Protein AF-A0A3D3LVS2-F1 (afdb_monomer_lite)

Foldseek 3Di:
DPPDDPPVNVVLVVLLPDPPLCVQPPPQDLPDPPQVNLLVSLVSLVVVDVAPVPDDPSNLVSQLSSLQVVCCVVQVWDKDQCPVVDPVSHPWIWTDHPAAPDIGTSNCRNRVCNVPVPSCVSVVVSVVSVVRGDDPPPPDD

Structure (mmCIF, N/CA/C/O backbone):
data_AF-A0A3D3LVS2-F1
#
_entry.id   AF-A0A3D3LVS2-F1
#
loop_
_atom_site.group_PDB
_atom_site.id
_atom_site.type_symbol
_atom_site.label_atom_id
_atom_site.label_alt_id
_atom_site.label_comp_id
_atom_site.label_asym_id
_atom_site.label_entity_id
_atom_site.label_seq_id
_atom_site.pdbx_PDB_ins_code
_atom_site.Cartn_x
_atom_site.Cartn_y
_atom_site.Cartn_z
_atom_site.occupancy
_atom_site.B_iso_or_equiv
_atom_site.auth_seq_id
_atom_site.auth_comp_id
_atom_site.auth_asym_id
_atom_site.auth_atom_id
_atom_site.pdbx_PDB_model_num
ATOM 1 N N . MET A 1 1 ? -19.321 24.143 13.718 1.00 34.12 1 MET A N 1
ATOM 2 C CA . MET A 1 1 ? -17.937 23.779 14.089 1.00 34.12 1 MET A CA 1
ATOM 3 C C . MET A 1 1 ? -17.114 23.812 12.818 1.00 34.12 1 MET A C 1
ATOM 5 O O . MET A 1 1 ? -17.526 23.205 11.841 1.00 34.12 1 MET A O 1
ATOM 9 N N . ASN A 1 2 ? -16.052 24.614 12.787 1.00 31.38 2 ASN A N 1
ATOM 10 C CA . ASN A 1 2 ? -15.239 24.830 11.593 1.00 31.38 2 ASN A CA 1
ATOM 11 C C . ASN A 1 2 ? -14.210 23.689 11.511 1.00 31.38 2 ASN A C 1
ATOM 13 O O . ASN A 1 2 ? -13.146 23.775 12.117 1.00 31.38 2 ASN A O 1
ATOM 17 N N . THR A 1 3 ? -14.566 22.568 10.879 1.00 36.16 3 THR A N 1
ATOM 18 C CA . THR A 1 3 ? -13.657 21.426 10.706 1.00 36.16 3 THR A CA 1
ATOM 19 C C . THR A 1 3 ? -12.695 21.742 9.570 1.00 36.16 3 THR A C 1
ATOM 21 O O . THR A 1 3 ? -12.948 21.431 8.405 1.00 36.16 3 THR A O 1
ATOM 24 N N . SER A 1 4 ? -11.604 22.427 9.901 1.00 42.00 4 SER A N 1
ATOM 25 C CA . SER A 1 4 ? -10.468 22.568 8.999 1.00 42.00 4 SER A CA 1
ATOM 26 C C . SER A 1 4 ? -9.933 21.174 8.684 1.00 42.00 4 SER A C 1
ATOM 28 O O . SER A 1 4 ? -9.295 20.554 9.526 1.00 42.00 4 SER A O 1
ATOM 30 N N . ILE A 1 5 ? -10.223 20.691 7.477 1.00 49.97 5 ILE A N 1
ATOM 31 C CA . ILE A 1 5 ? -9.627 19.493 6.873 1.00 49.97 5 ILE A CA 1
ATOM 32 C C . ILE A 1 5 ? -8.099 19.578 7.064 1.00 49.97 5 ILE A C 1
ATOM 34 O O . ILE A 1 5 ? -7.506 20.544 6.552 1.00 49.97 5 ILE A O 1
ATOM 38 N N . PRO A 1 6 ? -7.463 18.644 7.803 1.00 59.22 6 PRO A N 1
ATOM 39 C CA . PRO A 1 6 ? -6.019 18.615 7.996 1.00 59.22 6 PRO A CA 1
ATOM 40 C C . PRO A 1 6 ? -5.258 18.722 6.671 1.00 59.22 6 PRO A C 1
ATOM 42 O O . PRO A 1 6 ? -5.715 18.251 5.629 1.00 59.22 6 PRO A O 1
ATOM 45 N N . GLY A 1 7 ? -4.078 19.350 6.684 1.00 58.44 7 GLY A N 1
ATOM 46 C CA . GLY A 1 7 ? -3.289 19.572 5.464 1.00 58.44 7 GLY A CA 1
ATOM 47 C C . GLY A 1 7 ? -3.016 18.282 4.680 1.00 58.44 7 GLY A C 1
ATOM 48 O O . GLY A 1 7 ? -3.071 18.286 3.452 1.00 58.44 7 GLY A O 1
ATOM 49 N N . TRP A 1 8 ? -2.829 17.166 5.387 1.00 59.53 8 TRP A N 1
ATOM 50 C CA . TRP A 1 8 ? -2.622 15.854 4.786 1.00 59.53 8 TRP A CA 1
ATOM 51 C C . TRP A 1 8 ? -3.877 15.304 4.090 1.00 59.53 8 TRP A C 1
ATOM 53 O O . TRP A 1 8 ? -3.739 14.668 3.053 1.00 59.53 8 TRP A O 1
ATOM 63 N N . GLU A 1 9 ? -5.098 15.608 4.549 1.00 58.94 9 GLU A N 1
ATOM 64 C CA . GLU A 1 9 ? -6.334 15.206 3.855 1.00 58.94 9 GLU A CA 1
ATOM 65 C C . GLU A 1 9 ? -6.479 15.922 2.510 1.00 58.94 9 GLU A C 1
ATOM 67 O O . GLU A 1 9 ? -6.928 15.322 1.534 1.00 58.94 9 GLU A O 1
ATOM 72 N N . LYS A 1 10 ? -6.048 17.188 2.417 1.00 58.22 10 LYS A N 1
ATOM 73 C CA . LYS A 1 10 ? -5.993 17.916 1.136 1.00 58.22 10 LYS A CA 1
ATOM 74 C C . LYS A 1 10 ? -4.945 17.320 0.201 1.00 58.22 10 LYS A C 1
ATOM 76 O O . LYS A 1 10 ? -5.209 17.209 -0.993 1.00 58.22 10 LYS A O 1
ATOM 81 N N . THR A 1 11 ? -3.797 16.920 0.745 1.00 60.00 11 THR A N 1
ATOM 82 C CA . THR A 1 11 ? -2.727 16.228 0.016 1.00 60.00 11 THR A CA 1
ATOM 83 C C . THR A 1 11 ? -3.188 14.863 -0.486 1.00 60.00 11 THR A C 1
ATOM 85 O O . THR A 1 11 ? -3.001 14.550 -1.655 1.00 60.00 11 THR A O 1
ATOM 88 N N . ILE A 1 12 ? -3.870 14.071 0.341 1.00 60.28 12 ILE A N 1
ATOM 89 C CA . ILE A 1 12 ? -4.462 12.804 -0.086 1.00 60.28 12 ILE A CA 1
ATOM 90 C C . ILE A 1 12 ? -5.533 13.076 -1.137 1.00 60.28 12 ILE A C 1
ATOM 92 O O . ILE A 1 12 ? -5.468 12.483 -2.201 1.00 60.28 12 ILE A O 1
ATOM 96 N N . ALA A 1 13 ? -6.469 14.004 -0.930 1.00 56.25 13 ALA A N 1
ATOM 97 C CA . ALA A 1 13 ? -7.549 14.285 -1.881 1.00 56.25 13 ALA A CA 1
ATOM 98 C C . ALA A 1 13 ? -7.069 14.845 -3.236 1.00 56.25 13 ALA A C 1
ATOM 100 O O . ALA A 1 13 ? -7.714 14.604 -4.259 1.00 56.25 13 ALA A O 1
ATOM 101 N N . SER A 1 14 ? -5.959 15.590 -3.275 1.00 56.00 14 SER A N 1
ATOM 102 C CA . SER A 1 14 ? -5.336 16.036 -4.527 1.00 56.00 14 SER A CA 1
ATOM 103 C C . SER A 1 14 ? -4.583 14.899 -5.224 1.00 56.00 14 SER A C 1
ATOM 105 O O . SER A 1 14 ? -4.715 14.756 -6.437 1.00 56.00 14 SER A O 1
ATOM 107 N N . ARG A 1 15 ? -3.885 14.044 -4.465 1.00 55.28 15 ARG A N 1
ATOM 108 C CA . ARG A 1 15 ? -3.146 12.867 -4.958 1.00 55.28 15 ARG A CA 1
ATOM 109 C C . ARG A 1 15 ? -4.044 11.681 -5.329 1.00 55.28 15 ARG A C 1
ATOM 111 O O . ARG A 1 15 ? -3.737 10.949 -6.252 1.00 55.28 15 ARG A O 1
ATOM 118 N N . THR A 1 16 ? -5.219 11.540 -4.714 1.00 54.41 16 THR A N 1
ATOM 119 C CA . THR A 1 16 ? -6.234 10.520 -5.065 1.00 54.41 16 THR A CA 1
ATOM 120 C C . THR A 1 16 ? -6.746 10.706 -6.500 1.00 54.41 16 THR A C 1
ATOM 122 O O . THR A 1 16 ? -7.306 9.791 -7.094 1.00 54.41 16 THR A O 1
ATOM 125 N N . ARG A 1 17 ? -6.548 11.896 -7.086 1.00 52.00 17 ARG A N 1
ATOM 126 C CA . ARG A 1 17 ? -6.851 12.179 -8.495 1.00 52.00 17 ARG A CA 1
ATOM 127 C C . ARG A 1 17 ? -5.772 11.664 -9.458 1.00 52.00 17 ARG A C 1
ATOM 129 O O . ARG A 1 17 ? -5.915 11.884 -10.659 1.00 52.00 17 ARG A O 1
ATOM 136 N N . ALA A 1 18 ? -4.699 11.038 -8.966 1.00 48.88 18 ALA A N 1
ATOM 137 C CA . ALA A 1 18 ? -3.542 10.661 -9.766 1.00 48.88 18 ALA A CA 1
ATOM 138 C C . ALA A 1 18 ? -3.898 9.612 -10.827 1.00 48.88 18 ALA A C 1
ATOM 140 O O . ALA A 1 18 ? -4.059 8.422 -10.564 1.00 48.88 18 ALA A O 1
ATOM 141 N N . GLY A 1 19 ? -3.930 10.088 -12.069 1.00 54.81 19 GLY A N 1
ATOM 142 C CA . GLY A 1 19 ? -3.800 9.281 -13.275 1.00 54.81 19 GLY A CA 1
ATOM 143 C C . GLY A 1 19 ? -2.384 8.740 -13.507 1.00 54.81 19 GLY A C 1
ATOM 144 O O . GLY A 1 19 ? -2.156 8.171 -14.560 1.00 54.81 19 GLY A O 1
ATOM 145 N N . ILE A 1 20 ? -1.452 8.862 -12.553 1.00 60.12 20 ILE A N 1
ATOM 146 C CA . ILE A 1 20 ? -0.032 8.551 -12.778 1.00 60.12 20 ILE A CA 1
ATOM 147 C C . ILE A 1 20 ? 0.251 7.044 -12.743 1.00 60.12 20 ILE A C 1
ATOM 149 O O . ILE A 1 20 ? 1.025 6.569 -13.566 1.00 60.12 20 ILE A O 1
ATOM 153 N N . ILE A 1 21 ? -0.418 6.238 -11.899 1.00 68.25 21 ILE A N 1
ATOM 154 C CA . ILE A 1 21 ? -0.237 4.768 -11.966 1.00 68.25 21 ILE A CA 1
ATOM 155 C C . ILE A 1 21 ? -0.603 4.252 -13.367 1.00 68.25 21 ILE A C 1
ATOM 157 O O . ILE A 1 21 ? 0.042 3.340 -13.868 1.00 68.25 21 ILE A O 1
ATOM 161 N N . ARG A 1 22 ? -1.584 4.871 -14.041 1.00 70.81 22 ARG A N 1
ATOM 162 C CA . ARG A 1 22 ? -1.944 4.513 -15.423 1.00 70.81 22 ARG A CA 1
ATOM 163 C C . ARG A 1 22 ? -0.866 4.878 -16.443 1.00 70.81 22 ARG A C 1
ATOM 165 O O . ARG A 1 22 ? -0.788 4.197 -17.462 1.00 70.81 22 ARG A O 1
ATOM 172 N N . ASP A 1 23 ? -0.056 5.898 -16.170 1.00 72.50 23 ASP A N 1
ATOM 173 C CA . ASP A 1 23 ? 1.065 6.290 -17.029 1.00 72.50 23 ASP A CA 1
ATOM 174 C C . ASP A 1 23 ? 2.195 5.247 -16.978 1.00 72.50 23 ASP A C 1
ATOM 176 O O . ASP A 1 23 ? 2.841 4.988 -17.991 1.00 72.50 23 ASP A O 1
ATOM 180 N N . TYR A 1 24 ? 2.392 4.598 -15.824 1.00 69.25 24 TYR A N 1
ATOM 181 C CA . TYR A 1 24 ? 3.365 3.509 -15.654 1.00 69.25 24 TYR A CA 1
ATOM 182 C C . TYR A 1 24 ? 2.793 2.130 -16.005 1.00 69.25 24 TYR A C 1
ATOM 184 O O . TYR A 1 24 ? 3.508 1.277 -16.527 1.00 69.25 24 TYR A O 1
ATOM 192 N N . PHE A 1 25 ? 1.503 1.913 -15.748 1.00 77.00 25 PHE A N 1
ATOM 193 C CA . PHE A 1 25 ? 0.818 0.639 -15.934 1.00 77.00 25 PHE A CA 1
ATOM 194 C C . PHE A 1 25 ? -0.452 0.819 -16.791 1.00 77.00 25 PHE A C 1
ATOM 196 O O . PHE A 1 25 ? -1.566 0.975 -16.271 1.00 77.00 25 PHE A O 1
ATOM 203 N N . PRO A 1 26 ? -0.315 0.808 -18.133 1.00 72.38 26 PRO A N 1
ATOM 204 C CA . PRO A 1 26 ? -1.445 0.947 -19.042 1.00 72.38 26 PRO A CA 1
ATOM 205 C C . PRO A 1 26 ? -2.508 -0.134 -18.811 1.00 72.38 26 PRO A C 1
ATOM 207 O O . PRO A 1 26 ? -2.212 -1.326 -18.746 1.00 72.38 26 PRO A O 1
ATOM 210 N N . GLY A 1 27 ? -3.772 0.282 -18.703 1.00 72.25 27 GLY A N 1
ATOM 211 C CA . GLY A 1 27 ? -4.892 -0.614 -18.386 1.00 72.25 27 GLY A CA 1
ATOM 212 C C . GLY A 1 27 ? -5.163 -0.788 -16.888 1.00 72.25 27 GLY A C 1
ATOM 213 O O . GLY A 1 27 ? -6.097 -1.503 -16.527 1.00 72.25 27 GLY A O 1
ATOM 214 N N . PHE A 1 28 ? -4.411 -0.107 -16.016 1.00 78.56 28 PHE A N 1
ATOM 215 C CA . P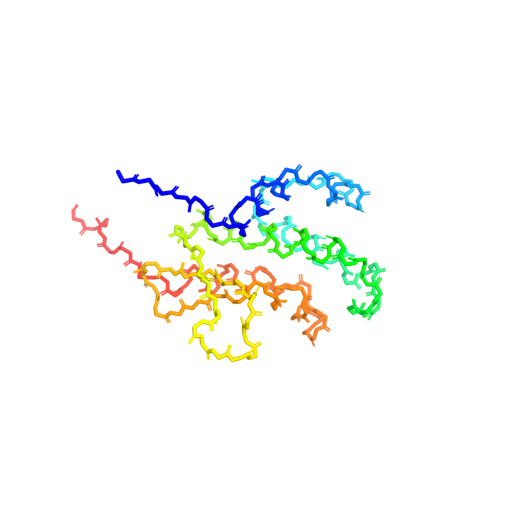HE A 1 28 ? -4.669 -0.093 -14.581 1.00 78.56 28 PHE A CA 1
ATOM 216 C C . PHE A 1 28 ? -6.024 0.528 -14.219 1.00 78.56 28 PHE A C 1
ATOM 218 O O . PHE A 1 28 ? -6.334 1.685 -14.551 1.00 78.56 28 PHE A O 1
ATOM 225 N N . ASN A 1 29 ? -6.814 -0.217 -13.448 1.00 78.38 29 ASN A N 1
ATOM 226 C CA . ASN A 1 29 ? -8.056 0.281 -12.884 1.00 78.38 29 ASN A CA 1
ATOM 227 C C . ASN A 1 29 ? -7.841 0.853 -11.472 1.00 78.38 29 ASN A C 1
ATOM 229 O O . ASN A 1 29 ? -8.037 0.164 -10.478 1.00 78.38 29 ASN A O 1
ATOM 233 N N . ALA A 1 30 ? -7.524 2.149 -11.396 1.00 71.06 30 ALA A N 1
ATOM 234 C CA . ALA A 1 30 ? -7.304 2.878 -10.140 1.00 71.06 30 ALA A CA 1
ATOM 235 C C . ALA A 1 30 ? -8.505 2.915 -9.170 1.00 71.06 30 ALA A C 1
ATOM 237 O O . ALA A 1 30 ? -8.370 3.413 -8.056 1.00 71.06 30 ALA A O 1
ATOM 238 N N . THR A 1 31 ? -9.675 2.414 -9.574 1.00 73.69 31 THR A N 1
ATOM 239 C CA . THR A 1 31 ? -10.873 2.341 -8.726 1.00 73.69 31 THR A CA 1
ATOM 240 C C . THR A 1 31 ? -11.247 0.908 -8.336 1.00 73.69 31 THR A C 1
ATOM 242 O O . THR A 1 31 ? -12.327 0.710 -7.785 1.00 73.69 31 THR A O 1
ATOM 245 N N . SER A 1 32 ? -10.418 -0.102 -8.641 1.00 81.88 32 SER A N 1
ATOM 246 C CA . SER A 1 32 ? -10.689 -1.501 -8.284 1.00 81.88 32 SER A CA 1
ATOM 247 C C . SER A 1 32 ? -9.540 -2.150 -7.520 1.00 81.88 32 SER A C 1
ATOM 249 O O . SER A 1 32 ? -8.489 -2.418 -8.083 1.00 81.88 32 SER A O 1
ATOM 251 N N . TRP A 1 33 ? -9.800 -2.529 -6.269 1.00 87.56 33 TRP A N 1
ATOM 252 C CA . TRP A 1 33 ? -8.874 -3.290 -5.417 1.00 87.56 33 TRP A CA 1
ATOM 253 C C . TRP A 1 33 ? -9.190 -4.791 -5.395 1.00 87.56 33 TRP A C 1
ATOM 255 O O . TRP A 1 33 ? -9.135 -5.433 -4.342 1.00 87.56 33 TRP A O 1
ATOM 265 N N . ASP A 1 34 ? -9.661 -5.351 -6.509 1.00 87.50 34 ASP A N 1
ATOM 266 C CA . ASP A 1 34 ? -9.761 -6.808 -6.651 1.00 87.50 34 ASP A CA 1
ATOM 267 C C . ASP A 1 34 ? -8.367 -7.464 -6.628 1.00 87.50 34 ASP A C 1
ATOM 269 O O . ASP A 1 34 ? -7.344 -6.812 -6.843 1.00 87.50 34 ASP A O 1
ATOM 273 N N . TYR A 1 35 ? -8.318 -8.762 -6.320 1.00 89.38 35 TYR A N 1
ATOM 274 C CA . TYR A 1 35 ? -7.041 -9.465 -6.162 1.00 89.38 35 TYR A CA 1
ATOM 275 C C . TYR A 1 35 ? -6.232 -9.490 -7.460 1.00 89.38 35 TYR A C 1
ATOM 277 O O . TYR A 1 35 ? -5.011 -9.419 -7.412 1.00 89.38 35 TYR A O 1
ATOM 285 N N . PHE A 1 36 ? -6.895 -9.498 -8.617 1.00 87.88 36 PHE A N 1
ATOM 286 C CA . PHE A 1 36 ? -6.221 -9.465 -9.909 1.00 87.88 36 PHE A CA 1
ATOM 287 C C . PHE A 1 36 ? -5.451 -8.154 -10.122 1.00 87.88 36 PHE A C 1
ATOM 289 O O . PHE A 1 36 ? -4.281 -8.181 -10.496 1.00 87.88 36 PHE A O 1
ATOM 296 N N . ASN A 1 37 ? -6.070 -7.004 -9.848 1.00 87.00 37 ASN A N 1
ATOM 297 C CA . ASN A 1 37 ? -5.421 -5.700 -9.966 1.00 87.00 37 ASN A CA 1
ATOM 298 C C . ASN A 1 37 ? -4.313 -5.510 -8.926 1.00 87.00 37 ASN A C 1
ATOM 300 O O . ASN A 1 37 ? -3.285 -4.922 -9.253 1.00 87.00 37 ASN A O 1
ATOM 304 N N . LEU A 1 38 ? -4.499 -6.014 -7.700 1.00 91.38 38 LEU A N 1
ATOM 305 C CA . LEU A 1 38 ? -3.473 -5.956 -6.655 1.00 91.38 38 LEU A CA 1
ATOM 306 C C . LEU A 1 38 ? -2.236 -6.787 -7.029 1.00 91.38 38 LEU A C 1
ATOM 308 O O . LEU A 1 38 ? -1.140 -6.235 -7.029 1.00 91.38 38 LEU A O 1
ATOM 312 N N . ALA A 1 39 ? -2.407 -8.056 -7.426 1.00 91.00 39 ALA A N 1
ATOM 313 C CA . ALA A 1 39 ? -1.292 -8.899 -7.878 1.00 91.00 39 ALA A CA 1
ATOM 314 C C . ALA A 1 39 ? -0.556 -8.277 -9.063 1.00 91.00 39 ALA A C 1
ATOM 316 O O . ALA A 1 39 ? 0.663 -8.161 -9.042 1.00 91.00 39 ALA A O 1
ATOM 317 N N . ARG A 1 40 ? -1.288 -7.836 -10.094 1.00 89.44 40 ARG A N 1
ATOM 318 C CA . ARG A 1 40 ? -0.652 -7.292 -11.300 1.00 89.44 40 ARG A CA 1
ATOM 319 C C . ARG A 1 40 ? 0.131 -6.016 -11.039 1.00 89.44 40 ARG A C 1
ATOM 321 O O . ARG A 1 40 ? 1.164 -5.815 -11.668 1.00 89.44 40 ARG A O 1
ATOM 328 N N . LEU A 1 41 ? -0.354 -5.152 -10.148 1.00 90.44 41 LEU A N 1
ATOM 329 C CA . LEU A 1 41 ? 0.387 -3.952 -9.771 1.00 90.44 41 LEU A CA 1
ATOM 330 C C . LEU A 1 41 ? 1.662 -4.317 -8.992 1.00 90.44 41 LEU A C 1
ATOM 332 O O . LEU A 1 41 ? 2.693 -3.685 -9.208 1.00 90.44 41 LEU A O 1
ATOM 336 N N . GLU A 1 42 ? 1.610 -5.323 -8.113 1.00 93.81 42 GLU A N 1
ATOM 337 C CA . GLU A 1 42 ? 2.776 -5.754 -7.330 1.00 93.81 42 GLU A CA 1
ATOM 338 C C . GLU A 1 42 ? 3.816 -6.429 -8.228 1.00 93.81 42 GLU A C 1
ATOM 340 O O . GLU A 1 42 ? 4.991 -6.073 -8.193 1.00 93.81 42 GLU A O 1
ATOM 345 N N . GLU A 1 43 ? 3.378 -7.333 -9.103 1.00 92.38 43 GLU A N 1
ATOM 346 C CA . GLU A 1 43 ? 4.218 -7.983 -10.110 1.00 92.38 43 GLU A CA 1
ATOM 347 C C . GLU A 1 43 ? 4.863 -6.955 -11.045 1.00 92.38 43 GLU A C 1
ATOM 349 O O . GLU A 1 43 ? 6.064 -7.022 -11.310 1.00 92.38 43 GLU A O 1
ATOM 354 N N . PHE A 1 44 ? 4.100 -5.960 -11.510 1.00 90.81 44 PHE A N 1
ATOM 355 C CA . PHE A 1 44 ? 4.643 -4.855 -12.296 1.00 90.81 44 PHE A CA 1
ATOM 356 C C . PHE A 1 44 ? 5.745 -4.115 -11.531 1.00 90.81 44 PHE A C 1
ATOM 358 O O . PHE A 1 44 ? 6.823 -3.885 -12.079 1.00 90.81 44 PHE A O 1
ATOM 365 N N . LEU A 1 45 ? 5.496 -3.764 -10.267 1.00 92.19 45 LEU A N 1
ATOM 366 C CA . LEU A 1 45 ? 6.454 -3.038 -9.439 1.00 92.19 45 LEU A CA 1
ATOM 367 C C . LEU A 1 45 ? 7.749 -3.845 -9.247 1.00 92.19 45 LEU A C 1
ATOM 369 O O . LEU A 1 45 ? 8.834 -3.307 -9.451 1.00 92.19 45 LEU A O 1
ATOM 373 N N . LEU A 1 46 ? 7.638 -5.130 -8.904 1.00 93.88 46 LEU A N 1
ATOM 374 C CA . LEU A 1 46 ? 8.784 -6.006 -8.634 1.00 93.88 46 LEU A CA 1
ATOM 375 C C . LEU A 1 46 ? 9.550 -6.424 -9.899 1.00 93.88 46 LEU A C 1
ATOM 377 O O . LEU A 1 46 ? 10.742 -6.701 -9.825 1.00 93.88 46 LEU A O 1
ATOM 381 N N . SER A 1 47 ? 8.892 -6.472 -11.060 1.00 93.06 47 SER A N 1
ATOM 382 C CA . SER A 1 47 ? 9.551 -6.781 -12.339 1.00 93.06 47 SER A CA 1
ATOM 383 C C . SER A 1 47 ? 10.193 -5.560 -13.001 1.00 93.06 47 SER A C 1
ATOM 3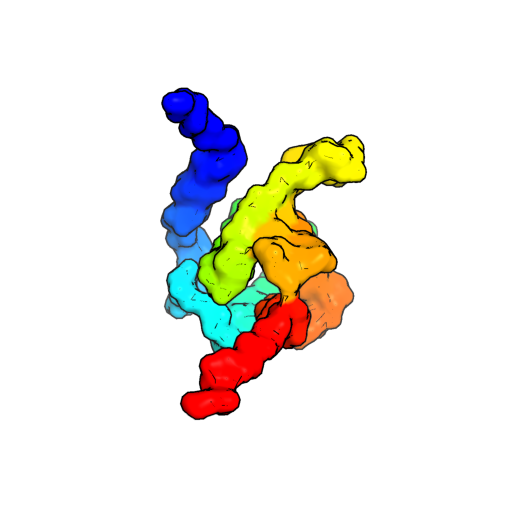85 O O . SER A 1 47 ? 11.136 -5.713 -13.776 1.00 93.06 47 SER A O 1
ATOM 387 N N . SER A 1 48 ? 9.703 -4.355 -12.697 1.00 93.06 48 SER A N 1
ATOM 388 C CA . SER A 1 48 ? 10.202 -3.103 -13.283 1.00 93.06 48 SER A CA 1
ATOM 389 C C . SER A 1 48 ? 11.384 -2.499 -12.524 1.00 93.06 48 SER A C 1
ATOM 391 O 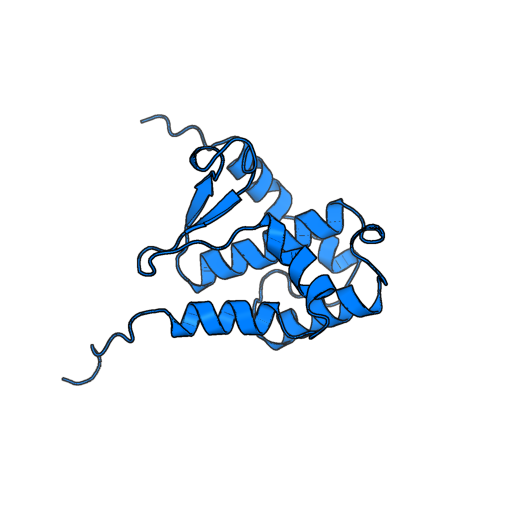O . SER A 1 48 ? 12.140 -1.724 -13.109 1.00 93.06 48 SER A O 1
ATOM 393 N N . TYR A 1 49 ? 11.550 -2.832 -11.241 1.00 94.00 49 TYR A N 1
ATOM 394 C CA . TYR A 1 49 ? 12.568 -2.246 -10.367 1.00 94.00 49 TYR A CA 1
ATOM 395 C C . TYR A 1 49 ? 13.259 -3.332 -9.543 1.00 94.00 49 TYR A C 1
ATOM 397 O O . TYR A 1 49 ? 12.593 -4.157 -8.922 1.00 94.00 49 TYR A O 1
ATOM 405 N N . ALA A 1 50 ? 14.594 -3.318 -9.487 1.00 91.94 50 ALA A N 1
ATOM 406 C CA . ALA A 1 50 ? 15.349 -4.316 -8.727 1.00 91.94 50 ALA A CA 1
ATOM 407 C C . ALA A 1 50 ? 15.348 -4.024 -7.217 1.00 91.94 50 ALA A C 1
ATOM 409 O O . ALA A 1 50 ? 15.574 -4.917 -6.399 1.00 91.94 50 ALA A O 1
ATOM 410 N N . SER A 1 51 ? 15.115 -2.766 -6.835 1.00 93.56 51 SER A N 1
ATOM 411 C CA . SER A 1 51 ? 15.101 -2.323 -5.443 1.00 93.56 51 SER A CA 1
ATOM 412 C C . SER A 1 51 ? 14.197 -1.108 -5.234 1.00 93.56 51 SER A C 1
ATOM 414 O O . SER A 1 51 ? 13.933 -0.341 -6.159 1.00 93.56 51 SER A O 1
ATOM 416 N N . LEU A 1 52 ? 13.777 -0.882 -3.983 1.00 91.94 52 LEU A N 1
ATOM 417 C CA . LEU A 1 52 ? 12.951 0.275 -3.619 1.00 91.94 52 LEU A CA 1
ATOM 418 C C . LEU A 1 52 ? 13.609 1.618 -3.986 1.00 91.94 52 LEU A C 1
ATOM 420 O O . LEU A 1 52 ? 12.909 2.556 -4.351 1.00 91.94 52 LEU A O 1
ATOM 424 N N . SER A 1 53 ? 14.943 1.716 -3.921 1.00 93.75 53 SER A N 1
ATOM 425 C CA . SER A 1 53 ? 15.682 2.944 -4.258 1.00 93.75 53 SER A CA 1
ATOM 426 C C . SER A 1 53 ? 15.619 3.333 -5.736 1.00 93.75 53 SER A C 1
ATOM 428 O O . SER A 1 53 ? 15.940 4.470 -6.071 1.00 93.75 53 SER A O 1
ATOM 430 N N . GLU A 1 54 ? 15.224 2.412 -6.616 1.00 94.88 54 GLU A N 1
ATOM 431 C CA . GLU A 1 54 ? 15.070 2.670 -8.053 1.00 94.88 54 GLU A CA 1
ATOM 432 C C . GLU A 1 54 ? 13.659 3.147 -8.418 1.00 94.88 54 GLU A C 1
ATOM 434 O O . GLU A 1 54 ? 13.446 3.657 -9.519 1.00 94.88 54 GLU A O 1
ATOM 439 N N . VAL A 1 55 ? 12.692 3.004 -7.506 1.00 92.75 55 VAL A N 1
ATOM 440 C CA . VAL A 1 55 ? 11.302 3.388 -7.754 1.00 92.75 55 VAL A CA 1
ATOM 441 C C . VAL A 1 55 ? 11.175 4.916 -7.686 1.00 92.75 55 VAL A C 1
ATOM 443 O O . VAL A 1 55 ? 11.581 5.520 -6.688 1.00 92.75 55 VAL A O 1
ATOM 446 N N . PRO A 1 56 ? 10.578 5.575 -8.698 1.00 91.81 56 PRO A N 1
ATOM 447 C CA . PRO A 1 56 ? 10.331 7.010 -8.655 1.00 91.81 56 PRO A CA 1
ATOM 448 C C . PRO A 1 56 ? 9.551 7.408 -7.389 1.00 91.81 56 PRO A C 1
ATOM 450 O O . PRO A 1 56 ? 8.499 6.818 -7.130 1.00 91.81 56 PRO A O 1
ATOM 453 N N . PRO A 1 57 ? 9.981 8.435 -6.629 1.00 88.38 57 PRO A N 1
ATOM 454 C CA . PRO A 1 57 ? 9.320 8.816 -5.378 1.00 88.38 57 PRO A CA 1
ATOM 455 C C . PRO A 1 57 ? 7.820 9.092 -5.527 1.00 88.38 57 PRO A C 1
ATOM 457 O O . PRO A 1 57 ? 7.032 8.682 -4.682 1.00 88.38 57 PRO A O 1
ATOM 460 N N . GLN A 1 58 ? 7.409 9.714 -6.638 1.00 85.25 58 GLN A N 1
ATOM 461 C CA . GLN A 1 58 ? 5.991 9.960 -6.916 1.00 85.25 58 GLN A CA 1
ATOM 462 C C . GLN A 1 58 ? 5.197 8.657 -7.086 1.00 85.25 58 GLN A C 1
ATOM 464 O O . GLN A 1 58 ? 4.081 8.555 -6.588 1.00 85.25 58 GLN A O 1
ATOM 469 N N . LEU A 1 59 ? 5.778 7.644 -7.739 1.00 87.62 59 LEU A N 1
ATOM 470 C CA . LEU A 1 59 ? 5.132 6.342 -7.910 1.00 87.62 59 LEU A CA 1
ATOM 471 C C . LEU A 1 59 ? 4.987 5.616 -6.564 1.00 87.62 59 LEU A C 1
ATOM 473 O O . LEU A 1 59 ? 3.951 5.001 -6.320 1.00 87.62 59 LEU A O 1
ATOM 477 N N . ILE A 1 60 ? 5.982 5.729 -5.674 1.00 89.00 60 ILE A N 1
ATOM 478 C CA . ILE A 1 60 ? 5.889 5.210 -4.300 1.00 89.00 60 ILE A CA 1
ATOM 479 C C . ILE A 1 60 ? 4.691 5.842 -3.587 1.00 89.00 60 ILE A C 1
ATOM 481 O O . ILE A 1 60 ? 3.833 5.119 -3.083 1.00 89.00 60 ILE A O 1
ATOM 485 N N . GLU A 1 61 ? 4.613 7.175 -3.567 1.00 85.44 61 GLU A N 1
ATOM 486 C CA . GLU A 1 61 ? 3.514 7.890 -2.909 1.00 85.44 61 GLU A CA 1
ATOM 487 C C . GLU A 1 61 ? 2.147 7.504 -3.493 1.00 85.44 61 GLU A C 1
ATOM 489 O O . GLU A 1 61 ? 1.200 7.257 -2.744 1.00 85.44 61 GLU A O 1
ATOM 494 N N . ASP A 1 62 ? 2.036 7.415 -4.819 1.00 85.00 62 ASP A N 1
ATOM 495 C CA . ASP A 1 62 ? 0.774 7.107 -5.491 1.00 85.00 62 ASP A CA 1
ATOM 496 C C . ASP A 1 62 ? 0.306 5.674 -5.200 1.00 85.00 62 ASP A C 1
ATOM 498 O O . ASP A 1 62 ? -0.877 5.459 -4.925 1.00 85.00 62 ASP A O 1
ATOM 502 N N . ILE A 1 63 ? 1.220 4.695 -5.189 1.00 89.31 63 ILE A N 1
ATOM 503 C CA . ILE A 1 63 ? 0.901 3.311 -4.810 1.00 89.31 63 ILE A CA 1
ATOM 504 C C . ILE A 1 63 ? 0.503 3.241 -3.332 1.00 89.31 63 ILE A C 1
ATOM 506 O O . ILE A 1 63 ? -0.511 2.619 -3.010 1.00 89.31 63 ILE A O 1
ATOM 510 N N . GLN A 1 64 ? 1.241 3.903 -2.431 1.00 90.00 64 GLN A N 1
ATOM 511 C CA . GLN A 1 64 ? 0.892 3.957 -1.005 1.00 90.00 64 GLN A CA 1
ATOM 512 C C . GLN A 1 64 ? -0.528 4.493 -0.808 1.00 90.00 64 GLN A C 1
ATOM 514 O O . GLN A 1 64 ? -1.321 3.898 -0.075 1.00 90.00 64 GLN A O 1
ATOM 519 N N . ILE A 1 65 ? -0.875 5.584 -1.493 1.00 86.19 65 ILE A N 1
ATOM 520 C CA . ILE A 1 65 ? -2.205 6.195 -1.428 1.00 86.19 65 ILE A CA 1
ATOM 521 C C . ILE A 1 65 ? -3.262 5.259 -2.004 1.00 86.19 65 ILE A C 1
ATOM 523 O O . ILE A 1 65 ? -4.294 5.057 -1.366 1.00 86.19 65 ILE A O 1
ATOM 527 N N . TYR A 1 66 ? -3.009 4.656 -3.165 1.00 88.44 66 TYR A N 1
ATOM 528 C CA . TYR A 1 66 ? -3.936 3.728 -3.805 1.00 88.44 66 TYR A CA 1
ATOM 529 C C . TYR A 1 66 ? -4.275 2.533 -2.904 1.00 88.44 66 TYR A C 1
ATOM 531 O O . TYR A 1 66 ? -5.456 2.254 -2.684 1.00 88.44 66 TYR A O 1
ATOM 539 N N . ILE A 1 67 ? -3.267 1.857 -2.344 1.00 91.88 67 ILE A N 1
ATOM 540 C CA . ILE A 1 67 ? -3.463 0.699 -1.459 1.00 91.88 67 ILE A CA 1
ATOM 541 C C . ILE A 1 67 ? -4.197 1.117 -0.180 1.00 91.88 67 ILE A C 1
ATOM 543 O O . ILE A 1 67 ? -5.196 0.497 0.192 1.00 91.88 67 ILE A O 1
ATOM 547 N N . SER A 1 68 ? -3.766 2.212 0.450 1.00 91.69 68 SER A N 1
ATOM 548 C CA . SER A 1 68 ? -4.339 2.695 1.715 1.00 91.69 68 SER A CA 1
ATOM 549 C C . SER A 1 68 ? -5.790 3.156 1.559 1.00 91.69 68 SER A C 1
ATOM 551 O O . SER A 1 68 ? -6.636 2.860 2.402 1.00 91.69 68 SER A O 1
ATOM 553 N N . LEU A 1 69 ? -6.125 3.817 0.447 1.00 88.88 69 LEU A N 1
ATOM 554 C CA . LEU A 1 69 ? -7.508 4.153 0.105 1.00 88.88 69 LEU A CA 1
ATOM 555 C C . LEU A 1 69 ? -8.364 2.908 -0.100 1.00 88.88 69 LEU A C 1
ATOM 557 O O . LEU A 1 69 ? -9.516 2.897 0.330 1.00 88.88 69 LEU A O 1
ATOM 561 N N . GLY A 1 70 ? -7.814 1.872 -0.731 1.00 90.75 70 GLY A N 1
ATOM 562 C CA . GLY A 1 70 ? -8.518 0.611 -0.919 1.00 90.75 70 GLY A CA 1
ATOM 563 C C . GLY A 1 70 ? -8.856 -0.068 0.392 1.00 90.75 70 GLY A C 1
ATOM 564 O O . GLY A 1 70 ? -10.002 -0.473 0.583 1.00 90.75 70 GLY A O 1
ATOM 565 N N . LEU A 1 71 ? -7.897 -0.128 1.317 1.00 93.00 71 LEU A N 1
ATOM 566 C CA . LEU A 1 71 ? -8.124 -0.628 2.671 1.00 93.00 71 LEU A CA 1
ATOM 567 C C . LEU A 1 71 ? -9.192 0.201 3.383 1.00 93.00 71 LEU A C 1
ATOM 569 O O . LEU A 1 71 ? -10.196 -0.339 3.843 1.00 93.00 71 LEU A O 1
ATOM 573 N N . LYS A 1 72 ? -9.035 1.527 3.385 1.00 92.00 72 LYS A N 1
ATOM 574 C CA . LYS A 1 72 ? -9.996 2.452 3.986 1.00 92.00 72 LYS A CA 1
ATOM 575 C C . LYS A 1 72 ? -11.414 2.235 3.449 1.00 92.00 72 LYS A C 1
ATOM 577 O O . LYS A 1 72 ? -12.358 2.163 4.229 1.00 92.00 72 LYS A O 1
ATOM 582 N N . GLN A 1 73 ? -11.587 2.159 2.131 1.00 90.31 73 GLN A N 1
ATOM 583 C CA . GLN A 1 73 ? -12.908 2.046 1.510 1.00 90.31 73 GLN A CA 1
ATOM 584 C C . GLN A 1 73 ? -13.517 0.655 1.679 1.00 90.31 73 GLN A C 1
ATOM 586 O O . GLN A 1 73 ? -14.685 0.557 2.049 1.00 90.31 73 GLN A O 1
ATOM 591 N N . LYS A 1 74 ? -12.750 -0.417 1.444 1.00 90.88 74 LYS A N 1
ATOM 592 C CA . LYS A 1 74 ? -13.267 -1.790 1.560 1.00 90.88 74 LYS A CA 1
ATOM 593 C C . LYS A 1 74 ? -13.626 -2.168 2.988 1.00 90.88 74 LYS A C 1
ATOM 595 O O . LYS A 1 74 ? -14.527 -2.975 3.190 1.00 90.88 74 LYS A O 1
ATOM 600 N N . TYR A 1 75 ? -12.921 -1.597 3.953 1.00 92.25 75 TYR A N 1
ATOM 601 C CA . TYR A 1 75 ? -12.966 -2.034 5.339 1.00 92.25 75 TYR A CA 1
ATOM 602 C C . TYR A 1 75 ? -13.427 -0.941 6.305 1.00 92.25 75 TYR A C 1
ATOM 604 O O . TYR A 1 75 ? -13.179 -1.022 7.505 1.00 92.25 75 TYR A O 1
ATOM 612 N N . ASN A 1 76 ? -14.100 0.089 5.776 1.00 91.31 76 ASN A N 1
ATOM 613 C CA . ASN A 1 76 ? -14.626 1.223 6.538 1.00 91.31 76 ASN A CA 1
ATOM 614 C C . ASN A 1 76 ? -13.592 1.838 7.503 1.00 91.31 76 ASN A C 1
ATOM 616 O O . ASN A 1 76 ? -13.902 2.208 8.635 1.00 91.31 76 ASN A O 1
ATOM 620 N N . GLY A 1 77 ? -12.339 1.895 7.054 1.00 92.50 77 GLY A N 1
ATOM 621 C CA . GLY A 1 77 ? -11.241 2.451 7.821 1.00 92.50 77 GLY A CA 1
ATOM 622 C C . GLY A 1 77 ? -11.284 3.975 7.872 1.00 92.50 77 GLY A C 1
ATOM 623 O O . GLY A 1 77 ? -11.997 4.657 7.118 1.00 92.50 77 GLY A O 1
ATOM 624 N N . PHE A 1 78 ? -10.447 4.522 8.737 1.00 91.19 78 PHE A N 1
ATOM 625 C CA . PHE A 1 78 ? -10.220 5.951 8.881 1.00 91.19 78 PHE A CA 1
ATOM 626 C C . PHE A 1 78 ? -8.724 6.232 8.933 1.00 91.19 78 PHE A C 1
ATOM 628 O O . PHE A 1 78 ? -7.922 5.404 9.356 1.00 91.19 78 PHE A O 1
ATOM 635 N N . TRP A 1 79 ? -8.347 7.405 8.447 1.00 90.88 79 TRP A N 1
ATOM 636 C CA . TRP A 1 79 ? -6.963 7.845 8.485 1.00 90.88 79 TRP A CA 1
ATOM 637 C C . TRP A 1 79 ? -6.555 8.172 9.920 1.00 90.88 79 TRP A C 1
ATOM 639 O O . TRP A 1 79 ? -7.336 8.761 10.668 1.00 90.88 79 TRP A O 1
ATOM 649 N N . VAL A 1 80 ? -5.326 7.817 10.276 1.00 90.69 80 VAL A N 1
ATOM 650 C CA . VAL A 1 80 ? -4.741 8.074 11.593 1.00 90.69 80 VAL A CA 1
ATOM 651 C C . VAL A 1 80 ? -3.420 8.805 11.402 1.00 90.69 80 VAL A C 1
ATOM 653 O O . VAL A 1 80 ? -2.567 8.345 10.642 1.00 90.69 80 VAL A O 1
ATOM 656 N N . ASP A 1 81 ? -3.254 9.939 12.081 1.00 88.94 81 ASP A N 1
ATOM 657 C CA . ASP A 1 81 ? -1.956 10.604 12.198 1.00 88.94 81 ASP A CA 1
ATOM 658 C C . ASP A 1 81 ? -1.111 9.835 13.215 1.00 88.94 81 ASP A C 1
ATOM 660 O O . ASP A 1 81 ? -1.504 9.677 14.371 1.00 88.94 81 ASP A O 1
ATOM 664 N N . LEU A 1 82 ? 0.033 9.315 12.775 1.00 87.62 82 LEU A N 1
ATOM 665 C CA . LEU A 1 82 ? 0.904 8.509 13.624 1.00 87.62 82 LEU A CA 1
ATOM 666 C C . LEU A 1 82 ? 1.913 9.362 14.393 1.00 87.62 82 LEU A C 1
ATOM 668 O O . LEU A 1 82 ? 2.688 8.810 15.167 1.00 87.62 82 LEU A O 1
ATOM 672 N N . SER A 1 83 ? 1.910 10.687 14.234 1.00 85.00 83 SER A N 1
ATOM 673 C CA . SER A 1 83 ? 2.850 11.585 14.920 1.00 85.00 83 SER A CA 1
ATOM 674 C C . SER A 1 83 ? 2.739 11.507 16.448 1.00 85.00 83 SER A C 1
ATOM 676 O O . SER A 1 83 ? 3.698 11.805 17.153 1.00 85.00 83 SER A O 1
ATOM 678 N N . GLU A 1 84 ? 1.592 11.068 16.973 1.00 81.25 84 GLU A N 1
ATOM 679 C CA . GLU A 1 84 ? 1.388 10.847 18.410 1.00 81.25 84 GLU A CA 1
ATOM 680 C C . GLU A 1 84 ? 2.079 9.573 18.937 1.00 81.25 84 GLU A C 1
ATOM 682 O O . GLU A 1 84 ? 2.238 9.422 20.147 1.00 81.25 84 GLU A O 1
ATOM 687 N N . LEU A 1 85 ? 2.524 8.668 18.054 1.00 81.06 85 LEU A N 1
ATOM 688 C CA . LEU A 1 85 ? 3.180 7.408 18.428 1.00 81.06 85 LEU A CA 1
ATOM 689 C C . LEU A 1 85 ? 4.692 7.550 18.679 1.00 81.06 85 LEU A C 1
ATOM 691 O O . LEU A 1 85 ? 5.307 6.625 19.209 1.00 81.06 85 LEU A O 1
ATOM 695 N N . GLY A 1 86 ? 5.294 8.692 18.334 1.00 80.00 86 GLY A N 1
ATOM 696 C CA . GLY A 1 86 ? 6.713 8.969 18.557 1.00 80.00 86 GLY A CA 1
ATOM 697 C C . GLY A 1 86 ? 7.330 9.895 17.508 1.00 80.00 86 GLY A C 1
ATOM 698 O O . GLY A 1 86 ? 6.724 10.216 16.489 1.00 80.00 86 GLY A O 1
ATOM 699 N N . SER A 1 87 ? 8.575 10.322 17.741 1.00 80.44 87 SER A N 1
ATOM 700 C CA . SER A 1 87 ? 9.330 11.138 16.774 1.00 80.44 87 SER A CA 1
ATOM 701 C C . SER A 1 87 ? 9.556 10.417 15.446 1.00 80.44 87 SER A C 1
ATOM 703 O O . SER A 1 87 ? 9.553 11.045 14.391 1.00 80.44 87 SER A O 1
ATOM 705 N N . ASP A 1 88 ? 9.716 9.096 15.497 1.00 80.81 88 ASP A N 1
ATOM 706 C CA . ASP A 1 88 ? 10.051 8.271 14.333 1.00 80.81 88 ASP A CA 1
ATOM 707 C C . ASP A 1 88 ? 8.857 8.082 13.387 1.00 80.81 88 ASP A C 1
ATOM 709 O O . ASP A 1 88 ? 9.024 7.671 12.241 1.00 80.81 88 ASP A O 1
ATOM 713 N N . THR A 1 89 ? 7.651 8.412 13.850 1.00 79.31 89 THR A N 1
ATOM 714 C CA . THR A 1 89 ? 6.399 8.340 13.091 1.00 79.31 89 THR A CA 1
ATOM 715 C C . THR A 1 89 ? 5.864 9.720 12.717 1.00 79.31 89 THR A C 1
ATOM 717 O O . THR A 1 89 ? 4.748 9.836 12.205 1.00 79.31 89 THR A O 1
ATOM 720 N N . GLN A 1 90 ? 6.649 10.780 12.936 1.00 79.50 90 GLN A N 1
ATOM 721 C CA . GLN A 1 90 ? 6.250 12.142 12.610 1.00 79.50 90 GLN A CA 1
ATOM 722 C C . GLN A 1 90 ? 5.960 12.283 11.108 1.00 79.50 90 GLN A C 1
ATOM 724 O O . GLN A 1 90 ? 6.808 12.009 10.259 1.00 79.50 90 GLN A O 1
ATOM 729 N N . GLY A 1 91 ? 4.743 12.721 10.779 1.00 76.62 91 GLY A N 1
ATOM 730 C CA . GLY A 1 91 ? 4.281 12.857 9.395 1.00 76.62 91 GLY A CA 1
ATOM 731 C C . GLY A 1 91 ? 3.906 11.538 8.710 1.00 76.62 91 GLY A C 1
ATOM 732 O O . GLY A 1 91 ? 3.549 11.557 7.530 1.00 76.62 91 GLY A O 1
ATOM 733 N N . MET A 1 92 ? 3.953 10.404 9.418 1.00 84.69 92 MET A N 1
ATOM 734 C CA . MET A 1 92 ? 3.427 9.138 8.916 1.00 84.69 92 MET A CA 1
ATOM 735 C C . MET A 1 92 ? 1.914 9.058 9.111 1.00 84.69 92 MET A C 1
ATOM 737 O O . MET A 1 92 ? 1.351 9.564 10.081 1.00 84.69 92 MET A O 1
ATOM 741 N N . ILE A 1 93 ? 1.261 8.370 8.179 1.00 88.75 93 ILE A N 1
ATOM 742 C CA . ILE A 1 93 ? -0.184 8.164 8.181 1.00 88.75 93 ILE A CA 1
ATOM 743 C C . ILE A 1 93 ? -0.454 6.664 8.237 1.00 88.75 93 ILE A C 1
ATOM 745 O O . ILE A 1 93 ? 0.236 5.874 7.586 1.00 88.75 93 ILE A O 1
ATOM 749 N N . GLY A 1 94 ? -1.467 6.273 8.999 1.00 91.94 94 GLY A N 1
ATOM 750 C CA . GLY A 1 94 ? -1.990 4.914 9.037 1.00 91.94 94 GLY A CA 1
ATOM 751 C C . GLY A 1 94 ? -3.467 4.828 8.661 1.00 91.94 94 GLY A C 1
ATOM 752 O O . GLY A 1 94 ? -4.149 5.846 8.513 1.00 91.94 94 GLY A O 1
ATOM 753 N N . ILE A 1 95 ? -3.957 3.597 8.537 1.00 94.19 95 ILE A N 1
ATOM 754 C CA . ILE A 1 95 ? -5.377 3.256 8.454 1.00 94.19 95 ILE A CA 1
ATOM 755 C C . ILE A 1 95 ? -5.771 2.523 9.730 1.00 94.19 95 ILE A C 1
ATOM 757 O O . ILE A 1 95 ? -5.324 1.402 9.95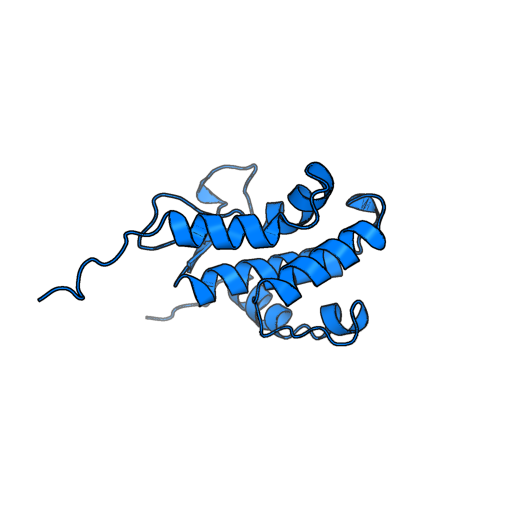5 1.00 94.19 95 ILE A O 1
ATOM 761 N N . GLY A 1 96 ? -6.613 3.151 10.544 1.00 93.00 96 GLY A N 1
ATOM 762 C CA . GLY A 1 96 ? -7.292 2.512 11.667 1.00 93.00 96 GLY A CA 1
ATOM 763 C C . GLY A 1 96 ? -8.628 1.910 11.236 1.00 93.00 96 GLY A C 1
ATOM 764 O O . GLY A 1 96 ? -9.227 2.338 10.242 1.00 93.00 96 GLY A O 1
ATOM 765 N N . TYR A 1 97 ? -9.111 0.936 12.005 1.00 93.69 97 TYR A N 1
ATOM 766 C CA . TYR A 1 97 ? -10.364 0.231 11.737 1.00 93.69 97 TYR A CA 1
ATOM 767 C C . TYR A 1 97 ? -11.269 0.239 12.974 1.00 93.69 97 TYR A C 1
ATOM 769 O O . TYR A 1 97 ? -10.771 0.129 14.090 1.00 93.69 97 TYR A O 1
ATOM 777 N N . PRO A 1 98 ? -12.596 0.381 12.812 1.00 89.56 98 PRO A N 1
ATOM 778 C CA . PRO A 1 98 ? -13.515 0.489 13.950 1.00 89.56 98 PRO A CA 1
ATOM 779 C C . PRO A 1 98 ? -13.692 -0.819 14.741 1.00 89.56 98 PRO A C 1
ATOM 781 O O . PRO A 1 98 ? -14.142 -0.795 15.880 1.00 89.56 98 PRO A O 1
ATOM 784 N N . ASP A 1 99 ? -13.383 -1.954 14.126 1.00 88.25 99 ASP A N 1
ATOM 785 C CA . ASP A 1 99 ? -13.707 -3.315 14.563 1.00 88.25 99 ASP A CA 1
ATOM 786 C C . ASP A 1 99 ? -12.473 -4.216 14.727 1.00 88.25 99 ASP A C 1
ATOM 788 O O . ASP A 1 99 ? -12.616 -5.405 15.001 1.00 88.25 99 ASP A O 1
ATOM 792 N N . ILE A 1 100 ? -11.267 -3.662 14.567 1.00 88.06 100 ILE A N 1
ATOM 793 C CA . ILE A 1 100 ? -9.996 -4.363 14.768 1.00 88.06 100 ILE A CA 1
ATOM 794 C C . ILE A 1 100 ? -9.124 -3.500 15.676 1.00 88.06 100 ILE A C 1
ATOM 796 O O . ILE A 1 100 ? -8.952 -2.308 15.430 1.00 88.06 100 ILE A O 1
ATOM 800 N N . GLU A 1 101 ? -8.537 -4.108 16.705 1.00 83.94 101 GLU A N 1
ATOM 801 C CA . GLU A 1 101 ? -7.497 -3.464 17.504 1.00 83.94 101 GLU A CA 1
ATOM 802 C C . GLU A 1 101 ? -6.181 -3.481 16.711 1.00 83.94 101 GLU A C 1
ATOM 804 O O . GLU A 1 101 ? -5.456 -4.474 16.682 1.00 83.94 101 GLU A O 1
ATOM 809 N N . GLY A 1 102 ? -5.917 -2.398 15.981 1.00 86.38 102 GLY A N 1
ATOM 810 C CA . GLY A 1 102 ? -4.723 -2.256 15.155 1.00 86.38 102 GLY A CA 1
ATOM 811 C C . GLY A 1 102 ? -4.863 -1.186 14.077 1.00 86.38 102 GLY A C 1
ATOM 812 O O . GLY A 1 102 ? -5.931 -0.607 13.869 1.00 86.38 102 GLY A O 1
ATOM 813 N N . LEU A 1 103 ? -3.758 -0.927 13.383 1.00 91.81 103 LEU A N 1
ATOM 814 C CA . LEU A 1 103 ? -3.716 -0.049 12.221 1.00 91.81 103 LEU A CA 1
ATOM 815 C C . LEU A 1 103 ? -2.696 -0.555 11.207 1.00 91.81 103 LEU A C 1
ATOM 817 O O . LEU A 1 103 ? -1.712 -1.197 11.576 1.00 91.81 103 LEU A O 1
ATOM 821 N N . ASP A 1 104 ? -2.904 -0.213 9.942 1.00 92.38 104 ASP A N 1
ATOM 822 C CA . ASP A 1 104 ? -1.905 -0.408 8.896 1.00 92.38 104 ASP A CA 1
ATOM 823 C C . ASP A 1 104 ? -1.120 0.885 8.665 1.00 92.38 104 ASP A C 1
ATOM 825 O O . ASP A 1 104 ? -1.708 1.954 8.517 1.00 92.38 104 ASP A O 1
ATOM 829 N N . VAL A 1 105 ? 0.210 0.811 8.600 1.00 91.69 105 VAL A N 1
ATOM 830 C CA . VAL A 1 105 ? 1.072 1.981 8.360 1.00 91.69 105 VAL A CA 1
ATOM 831 C C . VAL A 1 105 ? 1.235 2.200 6.855 1.00 91.69 105 VAL A C 1
ATOM 833 O O . VAL A 1 105 ? 1.788 1.359 6.156 1.00 91.69 105 VAL A O 1
ATOM 836 N N . CYS A 1 106 ? 0.808 3.348 6.325 1.00 90.38 106 CYS A N 1
ATOM 837 C CA . CYS A 1 106 ? 0.783 3.576 4.873 1.00 90.38 106 CYS A CA 1
ATOM 838 C C . CYS A 1 106 ? 2.191 3.593 4.253 1.00 90.38 106 CYS A C 1
ATOM 840 O O . CYS A 1 106 ? 2.384 3.165 3.116 1.00 90.38 106 CYS A O 1
ATOM 842 N N . ALA A 1 107 ? 3.194 4.054 5.005 1.00 85.94 107 ALA A N 1
ATOM 843 C CA . ALA A 1 107 ? 4.572 4.131 4.528 1.00 85.94 107 ALA A CA 1
ATOM 844 C C . ALA A 1 107 ? 5.177 2.747 4.211 1.00 85.94 107 ALA A C 1
ATOM 846 O O . ALA A 1 107 ? 6.022 2.636 3.320 1.00 85.94 107 ALA A O 1
ATOM 847 N N . SER A 1 108 ? 4.726 1.681 4.886 1.00 86.44 108 SER A N 1
ATOM 848 C CA . SER A 1 108 ? 5.249 0.323 4.683 1.00 86.44 108 SER A CA 1
ATOM 849 C C . SER A 1 108 ? 4.638 -0.400 3.479 1.00 86.44 108 SER A C 1
ATOM 851 O O . SER A 1 108 ? 5.150 -1.441 3.066 1.00 86.44 108 SER A O 1
ATOM 853 N N . MET A 1 109 ? 3.588 0.162 2.867 1.00 89.38 109 MET A N 1
ATOM 854 C CA . MET A 1 109 ? 2.833 -0.494 1.793 1.00 89.38 109 MET A CA 1
ATOM 855 C C . MET A 1 109 ? 3.697 -0.849 0.584 1.00 89.38 109 MET A C 1
ATOM 857 O O . MET A 1 109 ? 3.438 -1.854 -0.066 1.00 89.38 109 MET A O 1
ATOM 861 N N . VAL A 1 110 ? 4.727 -0.055 0.286 1.00 90.94 110 VAL A N 1
ATOM 862 C CA . VAL A 1 110 ? 5.595 -0.268 -0.884 1.00 90.94 110 VAL A CA 1
ATOM 863 C C . VAL A 1 110 ? 6.912 -0.948 -0.512 1.00 90.94 110 VAL A C 1
ATOM 865 O O . VAL A 1 110 ? 7.446 -1.700 -1.318 1.00 90.94 110 VAL A O 1
ATOM 868 N N . SER A 1 111 ? 7.433 -0.760 0.703 1.00 90.56 111 SER A N 1
ATOM 869 C CA . SER A 1 111 ? 8.711 -1.364 1.110 1.00 90.56 111 SER A CA 1
ATOM 870 C C . SER A 1 111 ? 8.611 -2.863 1.414 1.00 90.56 111 SER A C 1
ATOM 872 O O . SER A 1 111 ? 9.569 -3.608 1.180 1.00 90.56 111 SER A O 1
ATOM 874 N N . LEU A 1 112 ? 7.459 -3.329 1.902 1.00 90.50 112 LEU A N 1
ATOM 875 C CA . LEU A 1 112 ? 7.252 -4.734 2.254 1.00 90.50 112 LEU A CA 1
ATOM 876 C C . LEU A 1 112 ? 7.229 -5.684 1.043 1.00 90.50 112 LEU A C 1
ATOM 878 O O . LEU A 1 112 ? 7.905 -6.710 1.131 1.00 90.50 112 LEU A O 1
ATOM 882 N N . PRO A 1 113 ? 6.598 -5.356 -0.105 1.00 91.88 113 PRO A N 1
ATOM 883 C CA . PRO A 1 113 ? 6.753 -6.136 -1.336 1.00 91.88 113 PRO A CA 1
ATOM 884 C C . PRO A 1 113 ? 8.212 -6.409 -1.723 1.00 91.88 113 PRO A C 1
ATOM 886 O O . PRO A 1 113 ? 8.560 -7.551 -2.008 1.00 91.88 113 PRO A O 1
ATOM 889 N N . PHE A 1 114 ? 9.095 -5.402 -1.665 1.00 90.00 114 PHE A N 1
ATOM 890 C CA . PHE A 1 114 ? 10.521 -5.579 -1.991 1.00 90.00 114 PHE A CA 1
ATOM 891 C C . PHE A 1 114 ? 11.273 -6.433 -0.966 1.00 90.00 114 PHE A C 1
ATOM 893 O O . PHE A 1 114 ? 12.212 -7.139 -1.325 1.00 90.00 114 PHE A O 1
ATOM 900 N N . THR A 1 115 ? 10.868 -6.370 0.304 1.00 90.50 115 THR A N 1
ATOM 901 C CA . THR A 1 115 ? 11.461 -7.187 1.374 1.00 90.50 115 THR A CA 1
ATOM 902 C C . THR A 1 115 ? 11.055 -8.654 1.250 1.00 90.50 115 THR A C 1
ATOM 904 O O . THR A 1 115 ? 11.873 -9.543 1.464 1.00 90.50 115 THR A O 1
ATOM 907 N N . LEU A 1 116 ? 9.786 -8.907 0.927 1.00 89.00 116 LEU A N 1
ATOM 908 C CA . LEU A 1 116 ? 9.202 -10.246 0.934 1.00 89.00 116 LEU A CA 1
ATOM 909 C C . LEU A 1 116 ? 9.313 -10.957 -0.422 1.00 89.00 116 LEU A C 1
ATOM 911 O O . LEU A 1 116 ? 9.321 -12.183 -0.447 1.00 89.00 116 LEU A O 1
ATOM 915 N N . GLN A 1 117 ? 9.394 -10.208 -1.527 1.00 85.19 117 GLN A N 1
ATOM 916 C CA . GLN A 1 117 ? 9.518 -10.709 -2.905 1.00 85.19 117 GLN A CA 1
ATOM 917 C C . GLN A 1 117 ? 8.473 -11.771 -3.284 1.00 85.19 117 GLN A C 1
ATOM 919 O O . GLN A 1 117 ? 8.772 -12.729 -3.993 1.00 85.19 117 GLN A O 1
ATOM 924 N N . THR A 1 118 ? 7.241 -11.618 -2.793 1.00 83.88 118 THR A N 1
ATOM 925 C CA . THR A 1 118 ? 6.181 -12.618 -3.004 1.00 83.88 118 THR A CA 1
ATOM 926 C C . THR A 1 118 ? 5.334 -12.347 -4.242 1.00 83.88 118 THR A C 1
ATOM 928 O O . THR A 1 118 ? 4.854 -13.296 -4.849 1.00 83.88 118 THR A O 1
ATOM 931 N N . GLY A 1 119 ? 5.128 -11.077 -4.615 1.00 88.06 119 GLY A N 1
ATOM 932 C CA . GLY A 1 119 ? 4.136 -10.698 -5.629 1.00 88.06 119 GLY A CA 1
ATOM 933 C C . GLY A 1 119 ? 2.685 -10.798 -5.135 1.00 88.06 119 GLY A C 1
ATOM 934 O O . GLY A 1 119 ? 1.753 -10.573 -5.904 1.00 88.06 119 GLY A O 1
ATOM 935 N N . GLU A 1 120 ? 2.484 -11.132 -3.858 1.00 91.00 120 GLU A N 1
ATOM 936 C CA . GLU A 1 120 ? 1.177 -11.398 -3.251 1.00 91.00 120 GLU A CA 1
ATOM 937 C C . GLU A 1 120 ? 0.992 -10.662 -1.915 1.00 91.00 120 GLU A C 1
ATOM 939 O O . GLU A 1 120 ? 0.018 -10.910 -1.188 1.00 91.00 120 GLU A O 1
ATOM 944 N N . TYR A 1 121 ? 1.905 -9.755 -1.556 1.00 94.00 121 TYR A N 1
ATOM 945 C CA . TYR A 1 121 ? 1.856 -9.052 -0.281 1.00 94.00 121 TYR A CA 1
ATOM 946 C C . TYR A 1 121 ? 0.565 -8.241 -0.139 1.00 94.00 121 TYR A C 1
ATOM 948 O O . TYR A 1 121 ? -0.125 -8.357 0.875 1.00 94.00 121 TYR A O 1
ATOM 956 N N . TRP A 1 122 ? 0.174 -7.462 -1.150 1.00 94.69 122 TRP A N 1
ATOM 957 C CA . TRP A 1 122 ? -1.044 -6.655 -1.059 1.00 94.69 122 TRP A CA 1
ATOM 958 C C . TRP A 1 122 ? -2.311 -7.503 -1.028 1.00 94.69 122 TRP A C 1
ATOM 960 O O . TRP A 1 122 ? -3.247 -7.166 -0.308 1.00 94.69 122 TRP A O 1
ATOM 970 N N . ILE A 1 123 ? -2.352 -8.631 -1.739 1.00 94.69 123 ILE A N 1
ATOM 971 C CA . ILE A 1 123 ? -3.476 -9.572 -1.617 1.00 94.69 123 ILE A CA 1
ATOM 972 C C . ILE A 1 123 ? -3.558 -10.089 -0.182 1.00 94.69 123 ILE A C 1
ATOM 974 O O . ILE A 1 123 ? -4.622 -10.024 0.436 1.00 94.69 123 ILE A O 1
ATOM 978 N N . SER A 1 124 ? -2.428 -10.535 0.365 1.00 93.50 124 SER A N 1
ATOM 979 C CA . SER A 1 124 ? -2.329 -11.057 1.728 1.00 93.50 124 SER A CA 1
ATOM 980 C C . SER A 1 124 ? -2.743 -10.020 2.769 1.00 93.50 124 SER A C 1
ATOM 982 O O . SER A 1 124 ? -3.447 -10.350 3.724 1.00 93.50 124 SER A O 1
ATOM 984 N N . LEU A 1 125 ? -2.379 -8.755 2.563 1.00 93.19 125 LEU A N 1
ATOM 985 C CA . LEU A 1 125 ? -2.787 -7.636 3.405 1.00 93.19 125 LEU A CA 1
ATOM 986 C C . LEU A 1 125 ? -4.311 -7.469 3.411 1.00 93.19 125 LEU A C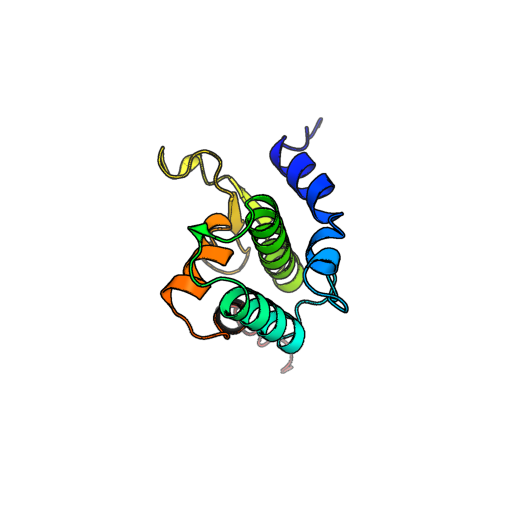 1
ATOM 988 O O . LEU A 1 125 ? -4.931 -7.474 4.476 1.00 93.19 125 LEU A O 1
ATOM 992 N N . PHE A 1 126 ? -4.938 -7.396 2.231 1.00 93.94 126 PHE A N 1
ATOM 993 C CA . PHE A 1 126 ? -6.395 -7.297 2.130 1.00 93.94 126 PHE A CA 1
ATOM 994 C C . PHE A 1 126 ? -7.086 -8.536 2.711 1.00 93.94 126 PHE A C 1
ATOM 996 O O . PHE A 1 126 ? -8.104 -8.400 3.388 1.00 93.94 126 PHE A O 1
ATOM 1003 N N . GLU A 1 127 ? -6.566 -9.738 2.480 1.00 93.50 127 GLU A N 1
ATOM 1004 C CA . GLU A 1 127 ? -7.121 -10.964 3.052 1.00 93.50 127 GLU A CA 1
ATOM 1005 C C . GLU A 1 127 ? -7.045 -11.005 4.572 1.00 93.50 127 GLU A C 1
ATOM 1007 O O . GLU A 1 127 ? -8.019 -11.392 5.220 1.00 93.50 127 GLU A O 1
ATOM 1012 N N . THR A 1 128 ? -5.904 -10.622 5.137 1.00 91.56 128 THR A N 1
ATOM 1013 C CA . THR A 1 128 ? -5.688 -10.614 6.585 1.00 91.56 128 THR A CA 1
ATOM 1014 C C . THR A 1 128 ? -6.632 -9.617 7.235 1.00 91.56 128 THR A C 1
ATOM 1016 O O . THR A 1 128 ? -7.334 -9.970 8.181 1.00 91.56 128 THR A O 1
ATOM 1019 N N . ASN A 1 129 ? -6.761 -8.418 6.659 1.00 91.88 129 ASN A N 1
ATOM 1020 C CA . ASN A 1 129 ? -7.702 -7.415 7.146 1.00 91.88 129 ASN A CA 1
ATOM 1021 C C . ASN A 1 129 ? -9.156 -7.908 7.092 1.00 91.88 129 ASN A C 1
ATOM 1023 O O . ASN A 1 129 ? -9.921 -7.673 8.020 1.00 91.88 129 ASN A O 1
ATOM 1027 N N . ARG A 1 130 ? -9.539 -8.663 6.052 1.00 91.00 130 ARG A N 1
ATOM 1028 C CA . ARG A 1 130 ? -10.859 -9.312 5.979 1.00 91.00 130 ARG A CA 1
ATOM 1029 C C . ARG A 1 130 ? -11.046 -10.374 7.070 1.00 91.00 130 ARG A C 1
ATOM 1031 O O . ARG A 1 130 ? -12.117 -10.436 7.659 1.00 91.00 130 ARG A O 1
ATOM 1038 N N . LYS A 1 131 ? -10.039 -11.221 7.315 1.00 90.00 131 LYS A N 1
ATOM 1039 C CA . LYS A 1 131 ? -10.098 -12.347 8.271 1.00 90.00 131 LYS A CA 1
ATOM 1040 C C . LYS A 1 131 ? -10.097 -11.901 9.736 1.00 90.00 131 LYS A C 1
ATOM 1042 O O . LYS A 1 131 ? -10.647 -12.608 10.568 1.00 90.00 131 LYS A O 1
ATOM 1047 N N . MET A 1 132 ? -9.486 -10.758 10.047 1.00 87.88 132 MET A N 1
ATOM 1048 C CA . MET A 1 132 ? -9.442 -10.210 11.410 1.00 87.88 132 MET A CA 1
ATOM 1049 C C . MET A 1 132 ? -10.774 -9.608 11.871 1.00 87.88 132 MET A C 1
ATOM 1051 O O . MET A 1 132 ? -10.933 -9.310 13.051 1.00 87.88 132 MET A O 1
ATOM 1055 N N . ARG A 1 133 ? -11.735 -9.432 10.961 1.00 84.94 133 ARG A N 1
ATOM 1056 C CA . ARG A 1 133 ? -13.032 -8.841 11.289 1.00 84.94 133 ARG A CA 1
ATOM 1057 C C . ARG A 1 133 ? -13.957 -9.880 11.906 1.00 84.94 133 ARG A C 1
ATOM 1059 O O . ARG A 1 133 ? -13.967 -11.027 11.451 1.00 84.94 133 ARG A O 1
ATOM 1066 N N . PRO A 1 134 ? -14.770 -9.491 12.899 1.00 76.94 134 PRO A N 1
ATOM 1067 C CA . PRO A 1 134 ? -15.784 -10.379 13.436 1.00 76.94 134 PRO A CA 1
ATOM 1068 C C . PRO A 1 134 ? -16.733 -10.814 12.314 1.00 76.94 134 PRO A C 1
ATOM 1070 O O . PRO A 1 134 ? -17.269 -9.991 11.569 1.00 76.94 134 PRO A O 1
ATOM 1073 N N . VAL A 1 135 ? -16.949 -12.124 12.187 1.00 66.25 135 VAL A N 1
ATOM 1074 C CA . VAL A 1 135 ? -18.003 -12.654 11.320 1.00 66.25 135 VAL A CA 1
ATOM 1075 C C . VAL A 1 135 ? -19.326 -12.274 11.974 1.00 66.25 135 VAL A C 1
ATOM 1077 O O . VAL A 1 135 ? -19.645 -12.754 13.062 1.00 66.25 135 VAL A O 1
ATOM 1080 N N . ASN A 1 136 ? -20.094 -11.385 11.345 1.00 55.50 136 ASN A N 1
ATOM 1081 C CA . ASN A 1 136 ? -21.450 -11.098 11.797 1.00 55.50 136 ASN A CA 1
ATOM 1082 C C . ASN A 1 136 ? -22.286 -12.381 11.666 1.00 55.50 136 ASN A C 1
ATOM 1084 O O . ASN A 1 136 ? -22.775 -12.700 10.589 1.00 55.50 136 ASN A O 1
ATOM 1088 N N . HIS A 1 137 ? -22.483 -13.109 12.767 1.00 46.97 137 HIS A N 1
ATOM 1089 C CA . HIS A 1 137 ? -23.403 -14.253 12.854 1.00 46.97 137 HIS A CA 1
ATOM 1090 C C . HIS A 1 137 ? -24.886 -13.823 12.861 1.00 46.97 137 HIS A C 1
ATOM 1092 O O . HIS A 1 137 ? -25.729 -14.463 13.483 1.00 46.97 137 HIS A O 1
ATOM 1098 N N . SER A 1 138 ? -25.234 -12.713 12.208 1.00 46.75 138 SER A N 1
ATOM 1099 C CA . SER A 1 138 ? -26.583 -12.140 12.251 1.00 46.75 138 SER A CA 1
ATOM 1100 C C . SER A 1 138 ? -27.519 -12.621 11.136 1.00 46.75 138 SER A C 1
ATOM 1102 O O . SER A 1 138 ? -28.597 -12.055 10.995 1.00 46.75 138 SER A O 1
ATOM 1104 N N . GLU A 1 139 ? -27.161 -13.658 10.374 1.00 44.69 139 GLU A N 1
ATOM 1105 C CA . GLU A 1 139 ? -28.012 -14.229 9.309 1.00 44.69 139 GLU A CA 1
ATOM 1106 C C . GLU A 1 139 ? -28.430 -15.690 9.562 1.00 44.69 139 GLU A C 1
ATOM 1108 O O . GLU A 1 139 ? -28.699 -16.438 8.630 1.00 44.69 139 GLU A O 1
ATOM 1113 N N . GLU A 1 140 ? -28.539 -16.106 10.826 1.00 42.78 140 GLU A N 1
ATOM 1114 C CA . GLU A 1 140 ? -29.240 -17.346 11.194 1.00 42.78 140 GLU A CA 1
ATOM 1115 C C . GLU A 1 140 ? -30.282 -17.064 12.286 1.00 42.78 140 GLU A C 1
ATOM 1117 O O . GLU A 1 140 ? -30.072 -17.348 13.468 1.00 42.78 140 GLU A O 1
ATOM 1122 N N . ARG A 1 141 ? -31.412 -16.462 11.897 1.00 38.41 141 ARG A N 1
ATOM 1123 C CA . ARG A 1 141 ? -32.684 -16.542 12.631 1.00 38.41 141 ARG A CA 1
ATOM 1124 C C . ARG A 1 141 ? -33.862 -16.590 11.674 1.00 38.41 141 ARG A C 1
ATOM 1126 O O . ARG A 1 141 ? -33.869 -15.777 10.727 1.00 38.41 141 ARG A O 1
#

pLDDT: mean 80.75, std 15.86, range [31.38, 94.88]

Secondary structure (DSSP, 8-state):
------HHHHHHHHHTT--HHHHHSTT--TT---HHHHHHHHHHHHHH-SSGGGS-HHHHHHHHHHHHHHHHHHTT-EEEEGGGG-GGGTT-EEEE-TTSS-EEETTHHHHHHHHH--S-HHHHHHHHHHHTS----TT--
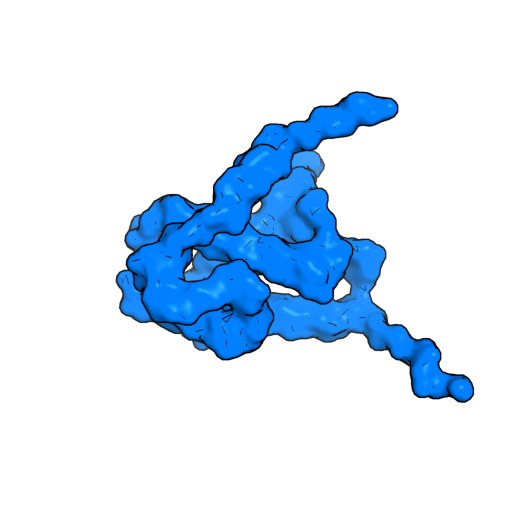
Radius of gyration: 16.06 Å; chains: 1; bounding box: 48×42×38 Å

Sequence (141 aa):
MNTSIPGWEKTIASRTRAGIIRDYFPGFNATSWDYFNLARLEEFLLSSYASLSEVPPQLIEDIQIYISLGLKQKYNGFWVDLSELGSDTQGMIGIGYPDIEGLDVCASMVSLPFTLQTGEYWISLFETNRKMRPVNHSEER